Protein 5Y3C (pdb70)

Foldseek 3Di:
DDFAKAWEWEAEPVDPHIDIWMQRHFQVQDFQLSVCVGVVDDDDKWKWKWAQDPPPGTDTHTDDDRRHHAHPDPRHIYMYIYD

CATH classification: 2.40.240.130

Solvent-accessible surface area: 5623 Å² total; per-residue (Å²): 191,105,92,48,79,4,105,0,50,8,68,24,94,188,21,171,95,43,52,105,40,92,5,107,65,163,48,39,76,0,18,1,96,32,0,72,75,32,10,113,93,182,59,99,52,135,25,33,0,46,12,126,43,132,156,169,25,82,46,123,83,36,12,138,116,71,108,29,86,2,27,26,69,124,53,76,0,17,0,50,2,76,158

Structure (mmCIF, N/CA/C/O backbone):
data_5Y3C
#
_entry.id   5Y3C
#
_cell.length_a   46.724
_cell.length_b   46.724
_cell.length_c   79.361
_cell.angle_alpha   90.00
_cell.angle_beta   90.00
_cell.angle_gamma   120.00
#
_symmetry.space_group_name_H-M   'P 61'
#
loop_
_entity.id
_entity.type
_entity.pdbx_description
1 polymer Dixin-A
2 water water
#
loop_
_atom_site.group_PDB
_atom_site.id
_atom_site.type_symbol
_atom_site.label_atom_id
_atom_site.label_alt_id
_atom_site.label_comp_id
_atom_site.label_asym_id
_atom_site.label_entity_id
_atom_site.label_seq_id
_atom_site.pdbx_PDB_ins_code
_atom_site.Cartn_x
_atom_site.Cartn_y
_atom_site.Cartn_z
_atom_site.occupancy
_atom_site.B_iso_or_equiv
_atom_site.auth_seq_id
_atom_site.auth_comp_id
_atom_site.auth_asym_id
_atom_site.auth_atom_id
_atom_s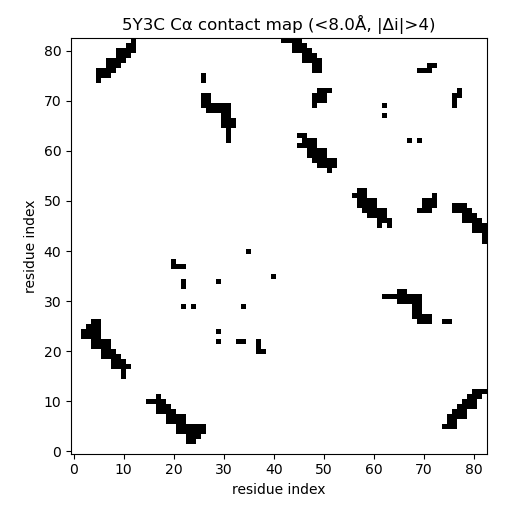ite.pdbx_PDB_model_num
ATOM 1 N N . PRO A 1 2 ? 28.325 33.738 4.390 1.00 95.95 355 PRO A N 1
ATOM 2 C CA . PRO A 1 2 ? 28.966 32.934 5.436 1.00 91.61 355 PRO A CA 1
ATOM 3 C C . PRO A 1 2 ? 27.972 32.034 6.163 1.00 88.26 355 PRO A C 1
ATOM 4 O O . PRO A 1 2 ? 28.245 31.597 7.282 1.00 87.49 355 PRO A O 1
ATOM 8 N N . ALA A 1 3 ? 26.834 31.765 5.532 1.00 83.64 356 ALA A N 1
ATOM 9 C CA . ALA A 1 3 ? 25.786 30.964 6.152 1.00 83.39 356 ALA A CA 1
ATOM 10 C C . ALA A 1 3 ? 26.260 29.539 6.412 1.00 82.53 356 ALA A C 1
ATOM 11 O O . ALA A 1 3 ? 27.094 29.008 5.679 1.00 85.22 356 ALA A O 1
ATOM 13 N N . ALA A 1 4 ? 25.729 28.927 7.464 1.00 71.55 357 ALA A N 1
ATOM 14 C CA . ALA A 1 4 ? 26.095 27.564 7.817 1.00 67.61 357 ALA A CA 1
ATOM 15 C C . ALA A 1 4 ? 25.527 26.585 6.799 1.00 64.97 357 ALA A C 1
ATOM 16 O O . ALA A 1 4 ? 24.494 26.847 6.185 1.00 65.02 357 ALA A O 1
ATOM 18 N N . ALA A 1 5 ? 26.209 25.460 6.619 1.00 62.78 358 ALA A N 1
ATOM 19 C CA . ALA A 1 5 ? 25.760 24.442 5.680 1.00 60.20 358 ALA A CA 1
ATOM 20 C C . ALA A 1 5 ? 24.424 23.869 6.129 1.00 56.44 358 ALA A C 1
ATOM 21 O O . ALA A 1 5 ? 24.125 23.849 7.322 1.00 54.99 358 ALA A O 1
ATOM 23 N N . SER A 1 6 ? 23.620 23.411 5.174 1.00 54.97 359 SER A N 1
ATOM 24 C CA . SER A 1 6 ? 22.315 22.844 5.496 1.00 51.43 359 SER A CA 1
ATOM 25 C C . SER A 1 6 ? 21.803 21.915 4.403 1.00 49.14 359 SER A C 1
ATOM 26 O O . SER A 1 6 ? 21.915 22.214 3.216 1.00 51.19 359 SER A O 1
ATOM 29 N N . THR A 1 7 ? 21.238 20.787 4.818 1.00 25.39 360 THR A N 1
ATOM 30 C CA . THR A 1 7 ? 20.625 19.844 3.894 1.00 26.12 360 THR A CA 1
ATOM 31 C C . THR A 1 7 ? 19.224 19.498 4.388 1.00 24.57 360 THR A C 1
ATOM 32 O O . THR A 1 7 ? 19.020 19.182 5.561 1.00 22.62 360 THR A O 1
ATOM 36 N N . LYS A 1 8 ? 18.260 19.597 3.486 1.00 22.53 361 LYS A N 1
ATOM 37 C CA . LYS A 1 8 ? 16.878 19.249 3.768 1.00 24.73 361 LYS A CA 1
ATOM 38 C C . LYS A 1 8 ? 16.700 17.731 3.693 1.00 16.79 361 LYS A C 1
ATOM 39 O O . LYS A 1 8 ? 17.095 17.107 2.712 1.00 19.48 361 LYS A O 1
ATOM 45 N N . VAL A 1 9 ? 16.119 17.141 4.732 1.00 16.75 362 VAL A N 1
ATOM 46 C CA . VAL A 1 9 ? 15.995 15.692 4.814 1.00 14.25 362 VAL A CA 1
ATOM 47 C C . VAL A 1 9 ? 14.544 15.264 5.010 1.00 16.57 362 VAL A C 1
ATOM 48 O O . VAL A 1 9 ? 13.900 15.639 5.989 1.00 18.58 362 VAL A O 1
ATOM 52 N N . LEU A 1 10 ? 14.039 14.495 4.055 1.00 13.18 363 LEU A N 1
ATOM 53 C CA . LEU A 1 10 ? 12.719 13.884 4.145 1.00 13.51 363 LEU A CA 1
ATOM 54 C C . LEU A 1 10 ? 12.875 12.395 4.422 1.00 22.12 363 LEU A C 1
ATOM 55 O O . LEU A 1 10 ? 13.637 11.719 3.727 1.00 18.62 363 LEU A O 1
ATOM 60 N N . TYR A 1 11 ? 12.169 11.866 5.417 1.00 16.41 364 TYR A N 1
ATOM 61 C CA . TYR A 1 11 ? 12.246 10.430 5.637 1.00 13.52 364 TYR A CA 1
ATOM 62 C C . TYR A 1 11 ? 10.896 9.805 5.990 1.00 14.90 364 TYR A C 1
ATOM 63 O O . TYR A 1 11 ? 10.047 10.414 6.648 1.00 16.39 364 TYR A O 1
ATOM 72 N N . TYR A 1 12 ? 10.706 8.585 5.500 1.00 14.42 365 TYR A N 1
ATOM 73 C CA . TYR A 1 12 ? 9.494 7.815 5.733 1.00 14.60 365 TYR A CA 1
ATOM 74 C C . TYR A 1 12 ? 9.761 6.716 6.755 1.00 20.31 365 TYR A C 1
ATOM 75 O O . TYR A 1 12 ? 10.816 6.086 6.722 1.00 21.01 365 TYR A O 1
ATOM 84 N N . THR A 1 13 ? 8.806 6.477 7.650 1.00 18.48 366 THR A N 1
ATOM 85 C CA . THR A 1 13 ? 8.879 5.315 8.533 1.00 24.78 366 THR A CA 1
ATOM 86 C C . THR A 1 13 ? 7.714 4.377 8.243 1.00 26.77 366 THR A C 1
ATOM 87 O O . THR A 1 13 ? 6.766 4.755 7.554 1.00 36.76 366 THR A O 1
ATOM 91 N N . ASP A 1 14 ? 7.788 3.158 8.767 1.00 55.30 367 ASP A N 1
ATOM 92 C CA . ASP A 1 14 ? 6.738 2.166 8.561 1.00 62.94 367 ASP A CA 1
ATOM 93 C C . ASP A 1 14 ? 5.429 2.587 9.219 1.00 68.67 367 ASP A C 1
ATOM 94 O O . ASP A 1 14 ? 4.347 2.207 8.772 1.00 74.08 367 ASP A O 1
ATOM 99 N N . ARG A 1 15 ? 5.539 3.372 10.284 1.00 67.51 368 ARG A N 1
ATOM 100 C CA . ARG A 1 15 ? 4.382 3.757 11.082 1.00 82.10 368 ARG A CA 1
ATOM 101 C C . ARG A 1 15 ? 3.482 4.753 10.354 1.00 75.25 368 ARG A C 1
ATOM 102 O O . ARG A 1 15 ? 2.259 4.610 10.350 1.00 78.56 368 ARG A O 1
ATOM 110 N N . SER A 1 16 ? 4.091 5.760 9.739 1.00 60.92 369 SER A N 1
ATOM 111 C CA . SER A 1 16 ? 3.337 6.884 9.195 1.00 57.86 369 SER A CA 1
ATOM 112 C C . SER A 1 16 ? 3.325 6.923 7.668 1.00 53.56 369 SER A C 1
ATOM 113 O O . SER A 1 16 ? 4.345 6.687 7.020 1.00 43.10 369 SER A O 1
ATOM 116 N N . LEU A 1 17 ? 2.163 7.228 7.098 1.00 47.75 3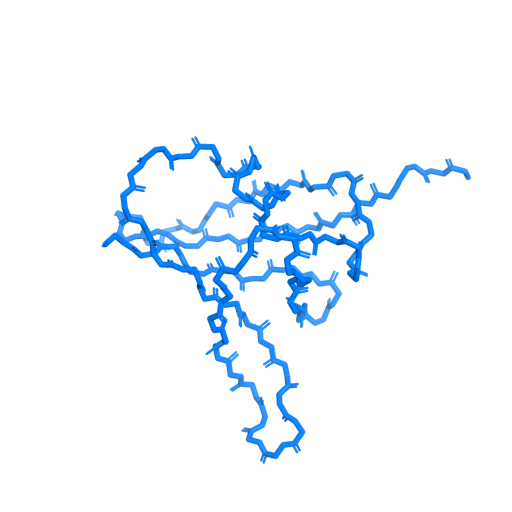70 LEU A N 1
ATOM 117 C CA . LEU A 1 17 ? 2.057 7.446 5.658 1.00 45.38 370 LEU A CA 1
ATOM 118 C C . LEU A 1 17 ? 2.658 8.803 5.293 1.00 41.91 370 LEU A C 1
ATOM 119 O O . LEU A 1 17 ? 3.148 9.008 4.182 1.00 43.24 370 LEU A O 1
ATOM 124 N N . THR A 1 18 ? 2.615 9.725 6.247 1.00 37.66 371 THR A N 1
ATOM 125 C CA . THR A 1 18 ? 3.191 11.053 6.078 1.00 29.41 371 THR A CA 1
ATOM 126 C C . THR A 1 18 ? 4.673 11.033 6.446 1.00 25.58 371 THR A C 1
ATOM 127 O O . THR A 1 18 ? 5.042 10.511 7.494 1.00 28.48 371 THR A O 1
ATOM 131 N N . PRO A 1 19 ? 5.530 11.600 5.583 1.00 20.31 372 PRO A N 1
ATOM 132 C CA . PRO A 1 19 ? 6.964 11.614 5.893 1.00 19.98 372 PRO A CA 1
ATOM 133 C C . PRO A 1 19 ? 7.345 12.693 6.901 1.00 18.07 372 PRO A C 1
ATOM 134 O O . PRO A 1 19 ? 6.620 13.674 7.071 1.00 17.30 372 PRO A O 1
ATOM 138 N N . PHE A 1 20 ? 8.495 12.511 7.537 1.00 14.97 373 PHE A N 1
ATOM 139 C CA . PHE A 1 20 ? 9.041 13.492 8.461 1.00 17.47 373 PHE A CA 1
ATOM 140 C C . PHE A 1 20 ? 10.028 14.389 7.739 1.00 25.51 373 PHE A C 1
ATOM 141 O O . PHE A 1 20 ? 10.719 13.940 6.831 1.00 18.04 373 PHE A O 1
ATOM 149 N N . LEU A 1 21 ? 10.113 15.643 8.168 1.00 15.57 374 LEU A N 1
ATOM 150 C CA . LEU A 1 21 ? 11.053 16.586 7.583 1.00 16.52 374 LEU A CA 1
ATOM 151 C C . LEU A 1 21 ? 12.004 17.114 8.645 1.00 23.08 374 LEU A C 1
ATOM 152 O O . LEU A 1 21 ? 11.567 17.595 9.687 1.00 19.77 374 LEU A O 1
ATOM 157 N N . VAL A 1 22 ? 13.303 17.047 8.377 1.00 18.10 375 VAL A N 1
ATOM 158 C CA . VAL A 1 22 ? 14.287 17.530 9.335 1.00 20.25 375 VAL A CA 1
ATOM 159 C C . VAL A 1 22 ? 15.437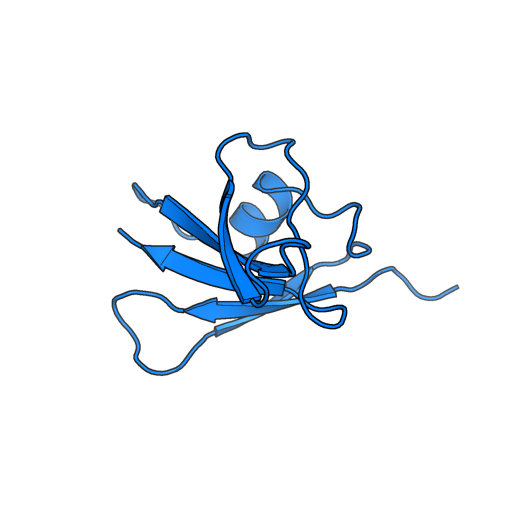 18.170 8.563 1.00 21.95 375 VAL A C 1
ATOM 160 O O . VAL A 1 22 ? 15.623 17.897 7.381 1.00 26.81 375 VAL A O 1
ATOM 164 N N . ASN A 1 23 ? 16.180 19.059 9.211 1.00 24.11 376 ASN A N 1
ATOM 165 C CA . ASN A 1 23 ? 17.326 19.682 8.563 1.00 36.34 376 ASN A CA 1
ATOM 166 C C . ASN A 1 23 ? 18.630 19.296 9.246 1.00 31.09 376 ASN A C 1
ATOM 167 O O . ASN A 1 23 ? 18.712 19.280 10.472 1.00 36.71 376 ASN A O 1
ATOM 172 N N . ILE A 1 24 ? 19.636 18.966 8.442 1.00 28.57 377 ILE A N 1
ATOM 173 C CA . ILE A 1 24 ? 20.962 18.628 8.950 1.00 27.66 377 ILE A CA 1
ATOM 174 C C . ILE A 1 24 ? 21.922 19.769 8.646 1.00 33.11 377 ILE A C 1
ATOM 175 O O . ILE A 1 24 ? 22.000 20.220 7.504 1.00 31.32 377 ILE A O 1
ATOM 180 N N . PRO A 1 25 ? 22.653 20.243 9.669 1.00 45.07 378 PRO A N 1
ATOM 181 C CA . PRO A 1 25 ? 23.574 21.374 9.517 1.00 46.63 378 PRO A CA 1
ATOM 182 C C . PRO A 1 25 ? 24.862 21.009 8.786 1.00 51.67 378 PRO A C 1
ATOM 183 O O . PRO A 1 25 ? 25.943 21.373 9.247 1.00 48.41 378 PRO A O 1
ATOM 187 N N . LYS A 1 26 ? 24.749 20.298 7.669 1.00 40.32 379 LYS A N 1
ATOM 188 C CA . LYS A 1 26 ? 25.912 19.913 6.878 1.00 37.03 379 LYS A CA 1
ATOM 189 C C . LYS A 1 26 ? 25.592 19.928 5.388 1.00 40.34 379 LYS A C 1
ATOM 190 O O . LYS A 1 26 ? 24.440 19.759 4.981 1.00 34.24 379 LYS A O 1
ATOM 196 N N . ARG A 1 27 ? 26.627 20.117 4.582 1.00 40.13 380 ARG A N 1
ATOM 197 C CA . ARG A 1 27 ? 26.497 20.093 3.135 1.00 40.69 380 ARG A CA 1
ATOM 198 C C . ARG A 1 27 ? 26.257 18.676 2.629 1.00 37.08 380 ARG A C 1
ATOM 199 O O . ARG A 1 27 ? 26.884 17.728 3.101 1.00 36.43 380 ARG A O 1
ATOM 207 N N . LEU A 1 28 ? 25.349 18.533 1.672 1.00 35.20 381 LEU A N 1
ATOM 208 C CA . LEU A 1 28 ? 25.155 17.252 1.007 1.00 33.65 381 LEU A CA 1
ATOM 209 C C . LEU A 1 28 ? 26.465 16.842 0.350 1.00 38.37 381 LEU A C 1
ATOM 210 O O . LEU A 1 28 ? 27.054 17.610 -0.402 1.00 48.03 381 LEU A O 1
ATOM 215 N N . GLY A 1 29 ? 26.927 15.637 0.655 1.00 43.93 382 GLY A N 1
ATOM 216 C CA . GLY A 1 29 ? 28.253 15.216 0.247 1.00 40.23 382 GLY A CA 1
ATOM 217 C C . GLY A 1 29 ? 29.129 15.028 1.471 1.00 40.94 382 GLY A C 1
ATOM 218 O O . GLY A 1 29 ? 30.017 14.178 1.489 1.00 46.94 382 GLY A O 1
ATOM 219 N N . ASP A 1 30 ? 28.877 15.826 2.504 1.00 38.67 383 ASP A N 1
ATOM 220 C CA . ASP A 1 30 ? 29.568 15.663 3.777 1.00 40.46 383 ASP A CA 1
ATOM 221 C C . ASP A 1 30 ? 28.713 14.870 4.763 1.00 36.82 383 ASP A C 1
ATOM 222 O O . ASP A 1 30 ? 29.231 14.285 5.717 1.00 38.06 383 ASP A O 1
ATOM 227 N N . VAL A 1 31 ? 27.404 14.864 4.529 1.00 35.23 384 VAL A N 1
ATOM 228 C CA . VAL A 1 31 ? 26.469 14.163 5.403 1.00 30.10 384 VAL A CA 1
ATOM 229 C C . VAL A 1 31 ? 26.736 12.658 5.402 1.00 39.85 384 VAL A C 1
ATOM 230 O O . VAL A 1 31 ? 26.786 12.028 4.346 1.00 28.73 384 VAL A O 1
ATOM 234 N N . THR A 1 32 ? 26.916 12.092 6.593 1.00 29.95 385 THR A N 1
ATOM 235 C CA . THR A 1 32 ? 27.155 10.660 6.740 1.00 30.49 385 THR A CA 1
ATOM 236 C C . THR A 1 32 ? 25.977 9.977 7.423 1.00 31.63 385 THR A C 1
ATOM 237 O O . THR A 1 32 ? 25.092 10.643 7.960 1.00 26.74 385 THR A O 1
ATOM 241 N N . LEU A 1 33 ? 25.980 8.648 7.421 1.00 23.61 386 LEU A N 1
ATOM 242 C CA . LEU A 1 33 ? 24.899 7.897 8.052 1.00 21.52 386 LEU A CA 1
ATOM 243 C C . LEU A 1 33 ? 24.743 8.254 9.531 1.00 26.03 386 LEU A C 1
ATOM 244 O O . LEU A 1 33 ? 23.620 8.356 10.020 1.00 19.95 386 LEU A O 1
ATOM 249 N N . GLN A 1 34 ? 25.854 8.461 10.242 1.00 27.66 387 GLN A N 1
ATOM 250 C CA . GLN A 1 34 ? 25.753 8.793 11.660 1.00 26.41 387 GLN A CA 1
ATOM 251 C C . GLN A 1 34 ? 25.136 10.175 11.849 1.00 31.14 387 GLN A C 1
ATOM 252 O O . GLN A 1 34 ? 24.427 10.405 12.829 1.00 26.16 387 GLN A O 1
ATOM 258 N N . ASP A 1 35 ? 25.391 11.089 10.913 1.00 25.64 388 ASP A N 1
ATOM 259 C CA . ASP A 1 35 ? 24.728 12.394 10.933 1.00 24.73 388 ASP A CA 1
ATOM 260 C C . ASP A 1 35 ? 23.226 12.233 10.774 1.00 23.54 388 ASP A C 1
ATOM 261 O O . ASP A 1 35 ? 22.444 12.886 11.465 1.00 21.95 388 ASP A O 1
ATOM 266 N N . PHE A 1 36 ? 22.834 11.363 9.847 1.00 21.91 389 PHE A N 1
ATOM 267 C CA . PHE A 1 36 ? 21.429 11.129 9.536 1.00 20.64 389 PHE A CA 1
ATOM 268 C C . PHE A 1 36 ? 20.717 10.499 10.728 1.00 23.88 389 PHE A C 1
ATOM 269 O O . PHE A 1 36 ? 19.642 10.941 11.138 1.00 21.31 389 PHE A O 1
ATOM 277 N N . LYS A 1 37 ? 21.334 9.463 11.285 1.00 19.79 390 LYS A N 1
ATOM 278 C CA . LYS A 1 37 ? 20.819 8.811 12.481 1.00 19.69 390 LYS A CA 1
ATOM 279 C C . LYS A 1 37 ? 20.601 9.790 13.633 1.00 20.67 390 LYS A C 1
ATOM 280 O O . LYS A 1 37 ? 19.618 9.687 14.364 1.00 24.62 390 LYS A O 1
ATOM 286 N N . ALA A 1 38 ? 21.522 10.734 13.801 1.00 21.12 391 ALA A N 1
ATOM 287 C CA . ALA A 1 38 ? 21.405 11.708 14.878 1.00 23.71 391 ALA A CA 1
ATOM 288 C C . ALA A 1 38 ? 20.218 12.646 14.651 1.00 30.80 391 ALA A C 1
ATOM 289 O O . ALA A 1 38 ? 19.553 13.046 15.603 1.00 27.37 391 ALA A O 1
ATOM 291 N N . ALA A 1 39 ? 19.951 12.993 13.394 1.00 21.48 392 ALA A N 1
ATOM 292 C CA . ALA A 1 39 ? 18.826 13.871 13.084 1.00 20.89 392 ALA A CA 1
ATOM 293 C C . ALA A 1 39 ? 17.502 13.148 13.303 1.00 24.46 392 ALA A C 1
ATOM 294 O O . ALA A 1 39 ? 16.554 13.724 13.833 1.00 25.30 392 ALA A O 1
ATOM 296 N N . VAL A 1 40 ? 17.444 11.885 12.895 1.00 24.97 393 VAL A N 1
ATOM 297 C CA . VAL A 1 40 ? 16.256 11.062 13.105 1.00 25.95 393 VAL A CA 1
ATOM 298 C C . VAL A 1 40 ? 16.035 10.768 14.591 1.00 29.19 393 VAL A C 1
ATOM 299 O O . VAL A 1 40 ? 14.909 10.855 15.096 1.00 30.17 393 VAL A O 1
ATOM 303 N N . ASP A 1 41 ? 17.117 10.410 15.277 1.00 42.04 394 ASP A N 1
ATOM 304 C CA . ASP A 1 41 ? 17.096 10.143 16.714 1.00 48.02 394 ASP A CA 1
ATOM 305 C C . ASP A 1 41 ? 16.015 9.137 17.111 1.00 50.85 394 ASP A C 1
ATOM 306 O O . ASP A 1 41 ? 15.161 9.433 17.943 1.00 54.83 394 ASP A O 1
ATOM 311 N N . ARG A 1 42 ? 16.054 7.954 16.504 1.00 49.70 395 ARG A N 1
ATOM 312 C CA . ARG A 1 42 ? 15.108 6.886 16.821 1.00 53.00 395 ARG A CA 1
ATOM 313 C C . ARG A 1 42 ? 15.815 5.567 17.114 1.00 57.08 395 ARG A C 1
ATOM 314 O O . ARG A 1 42 ? 16.403 4.962 16.220 1.00 52.91 395 ARG A O 1
ATOM 322 N N . HIS A 1 43 ? 15.742 5.123 18.365 1.00 63.09 396 HIS A N 1
ATOM 323 C CA . HIS A 1 43 ? 16.345 3.857 18.774 1.00 70.69 396 HIS A CA 1
ATOM 324 C C . HIS A 1 43 ? 15.607 2.660 18.191 1.00 68.02 396 HIS A C 1
ATOM 325 O O . HIS A 1 43 ? 14.389 2.691 18.022 1.00 72.38 396 HIS A O 1
ATOM 332 N N . GLY A 1 44 ? 16.353 1.601 17.892 1.00 68.10 397 GLY A N 1
ATOM 333 C CA . GLY A 1 44 ? 15.770 0.391 17.346 1.00 68.63 397 GLY A CA 1
ATOM 3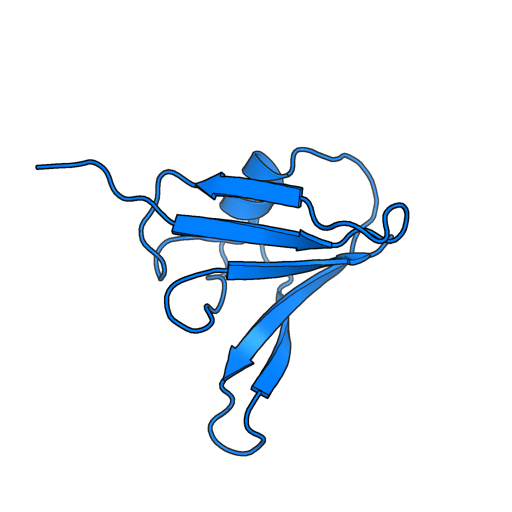34 C C . GLY A 1 44 ? 16.614 -0.203 16.238 1.00 66.44 397 GLY A C 1
ATOM 335 O O . GLY A 1 44 ? 17.603 0.392 15.812 1.00 67.09 397 GLY A O 1
ATOM 336 N N . SER A 1 45 ? 16.224 -1.387 15.776 1.00 67.21 398 SER A N 1
ATOM 337 C CA . SER A 1 45 ? 16.929 -2.050 14.686 1.00 68.24 398 SER A CA 1
ATOM 338 C C . SER A 1 45 ? 16.338 -1.633 13.344 1.00 54.13 398 SER A C 1
ATOM 339 O O . SER A 1 45 ? 15.288 -2.130 12.935 1.00 54.69 398 SER A O 1
ATOM 342 N N . PHE A 1 46 ? 17.012 -0.713 12.663 1.00 48.46 399 PHE A N 1
ATOM 343 C CA . PHE A 1 46 ? 16.512 -0.208 11.395 1.00 42.70 399 PHE A CA 1
ATOM 344 C C . PHE A 1 46 ? 17.445 -0.513 10.231 1.00 38.28 399 PHE A C 1
ATOM 345 O O . PHE A 1 46 ? 18.635 -0.761 10.416 1.00 38.71 399 PHE A O 1
ATOM 353 N N . ARG A 1 47 ? 16.877 -0.501 9.031 1.00 25.83 400 ARG A N 1
ATOM 354 C CA . ARG A 1 47 ? 17.651 -0.427 7.796 1.00 24.77 400 ARG A CA 1
ATOM 355 C C . ARG A 1 47 ? 17.372 0.923 7.155 1.00 22.77 400 ARG A C 1
ATOM 356 O O . ARG A 1 47 ? 16.269 1.457 7.293 1.00 27.38 400 ARG A O 1
ATOM 364 N N . TYR A 1 48 ? 18.365 1.468 6.459 1.00 27.06 401 TYR A N 1
ATOM 365 C CA . TYR A 1 48 ? 18.270 2.811 5.888 1.00 24.42 401 TYR A CA 1
ATOM 366 C C . TYR A 1 48 ? 18.495 2.815 4.375 1.00 24.91 401 TYR A C 1
ATOM 367 O O . TYR A 1 48 ? 19.569 2.456 3.894 1.00 28.12 401 TYR A O 1
ATOM 376 N N . HIS A 1 49 ? 17.475 3.234 3.635 1.00 17.64 402 HIS A N 1
ATOM 377 C CA . HIS A 1 49 ? 17.543 3.331 2.183 1.00 16.68 402 HIS A CA 1
ATOM 378 C C . HIS A 1 49 ? 17.417 4.776 1.733 1.00 20.98 402 HIS A C 1
ATOM 379 O O . HIS A 1 49 ? 16.621 5.525 2.297 1.00 18.33 402 HIS A O 1
ATOM 386 N N . PHE A 1 50 ? 18.190 5.159 0.717 1.00 17.40 403 PHE A N 1
ATOM 387 C CA . PHE A 1 50 ? 18.207 6.547 0.263 1.00 13.98 403 PHE A CA 1
ATOM 388 C C . PHE A 1 50 ? 17.979 6.674 -1.237 1.00 17.65 403 PHE A C 1
ATOM 389 O O . PHE A 1 50 ? 18.569 5.942 -2.035 1.00 16.38 403 PHE A O 1
ATOM 397 N N . LYS A 1 51 ? 17.119 7.615 -1.610 1.00 20.30 404 LYS A N 1
ATOM 398 C CA . LYS A 1 51 ? 16.857 7.898 -3.015 1.00 18.76 404 LYS A CA 1
ATOM 399 C C . LYS A 1 51 ? 18.116 8.455 -3.677 1.00 20.18 404 LYS A C 1
ATOM 400 O O . LYS A 1 51 ? 18.770 9.357 -3.150 1.00 18.31 404 LYS A O 1
ATOM 406 N N . SER A 1 52 ? 18.448 7.906 -4.837 1.00 17.43 405 SER A N 1
ATOM 407 C CA . SER A 1 52 ? 19.721 8.185 -5.478 1.00 25.01 405 SER A CA 1
ATOM 408 C C . SER A 1 52 ? 19.587 8.042 -6.987 1.00 17.85 405 SER A C 1
ATOM 409 O O . SER A 1 52 ? 18.674 7.376 -7.480 1.00 16.33 405 SER A O 1
ATOM 412 N N . LEU A 1 53 ? 20.488 8.670 -7.729 1.00 19.47 406 LEU A N 1
ATOM 413 C CA . LEU A 1 53 ? 20.491 8.514 -9.175 1.00 24.97 406 LEU A CA 1
ATOM 414 C C . LEU A 1 53 ? 21.601 7.565 -9.585 1.00 21.82 406 LEU A C 1
ATOM 415 O O . LEU A 1 53 ? 22.777 7.897 -9.465 1.00 32.20 406 LEU A O 1
ATOM 420 N N . ASP A 1 54 ? 21.235 6.383 -10.066 1.00 22.85 407 ASP A N 1
ATOM 421 C CA . ASP A 1 54 ? 22.234 5.468 -10.596 1.00 26.18 407 ASP A CA 1
ATOM 422 C C . ASP A 1 54 ? 22.443 5.736 -12.086 1.00 28.77 407 ASP A C 1
ATOM 423 O O . ASP A 1 54 ? 21.482 5.914 -12.833 1.00 30.76 407 ASP A O 1
ATOM 428 N N . PRO A 1 55 ? 23.704 5.765 -12.525 1.00 28.60 408 PRO A N 1
ATOM 429 C CA . PRO A 1 55 ? 23.972 6.078 -13.933 1.00 37.98 408 PRO A CA 1
ATOM 430 C C . PRO A 1 55 ? 23.421 5.037 -14.911 1.00 41.53 408 PRO A C 1
ATOM 431 O O . PRO A 1 55 ? 23.187 5.377 -16.065 1.00 42.67 408 PRO A O 1
ATOM 435 N N . GLU A 1 56 ? 23.203 3.802 -14.465 1.00 31.65 409 GLU A N 1
ATOM 436 C CA . GLU A 1 56 ? 22.709 2.763 -15.366 1.00 35.62 409 GLU A CA 1
ATOM 437 C C . GLU A 1 56 ? 21.208 2.545 -15.253 1.00 32.63 409 GLU A C 1
ATOM 438 O O . GLU A 1 56 ? 20.531 2.331 -16.261 1.00 40.11 409 GLU A O 1
ATOM 444 N N . PHE A 1 57 ? 20.694 2.593 -14.028 1.00 28.17 410 PHE A N 1
ATOM 445 C CA . PHE A 1 57 ? 19.306 2.237 -13.765 1.00 29.26 410 PHE A CA 1
ATOM 446 C C . PHE A 1 57 ? 18.378 3.424 -13.530 1.00 27.82 410 PHE A C 1
ATOM 447 O O . PHE A 1 57 ? 17.160 3.258 -13.497 1.00 32.09 410 PHE A O 1
ATOM 455 N N . GLY A 1 58 ? 18.942 4.611 -13.347 1.00 24.18 411 GLY A N 1
ATOM 456 C CA . GLY A 1 58 ? 18.133 5.782 -13.048 1.00 22.93 411 GLY A CA 1
ATOM 457 C C . GLY A 1 58 ? 17.871 5.934 -11.560 1.00 21.09 411 GLY A C 1
ATOM 458 O O . GLY A 1 58 ? 18.752 5.681 -10.742 1.00 20.99 411 GLY A O 1
ATOM 459 N N . THR A 1 59 ? 16.654 6.336 -11.203 1.00 20.93 412 THR A N 1
ATOM 460 C CA . THR A 1 59 ? 16.302 6.540 -9.802 1.00 23.05 412 THR A CA 1
ATOM 461 C C . THR A 1 59 ? 16.206 5.211 -9.071 1.00 24.00 412 THR A C 1
ATOM 462 O O . THR A 1 59 ? 15.467 4.320 -9.491 1.00 24.24 412 THR A O 1
ATOM 466 N N . VAL A 1 60 ? 16.964 5.080 -7.984 1.00 15.75 413 VAL A N 1
ATOM 467 C CA . VAL A 1 60 ? 16.961 3.870 -7.171 1.00 15.52 413 VAL A CA 1
ATOM 468 C C . VAL A 1 60 ? 16.927 4.196 -5.678 1.00 18.33 413 VAL A C 1
ATOM 469 O O . VAL A 1 60 ? 17.136 5.344 -5.274 1.00 17.63 413 VAL A O 1
ATOM 473 N N . LYS A 1 61 ? 16.662 3.175 -4.872 1.00 15.96 414 LYS A N 1
ATOM 474 C CA . LYS A 1 61 ? 16.842 3.263 -3.428 1.00 17.23 414 LYS A CA 1
ATOM 475 C C . LYS A 1 61 ? 18.087 2.482 -3.023 1.00 23.15 414 LYS A C 1
ATOM 476 O O . LYS A 1 61 ? 18.146 1.259 -3.179 1.00 20.89 414 LYS A O 1
ATOM 482 N N . GLU A 1 62 ? 19.077 3.189 -2.490 1.00 23.05 415 GLU A N 1
ATOM 483 C CA . GLU A 1 62 ? 20.344 2.571 -2.109 1.00 21.07 415 GLU A CA 1
ATOM 484 C C . GLU A 1 62 ? 20.491 2.469 -0.589 1.00 25.43 415 GLU A C 1
ATOM 485 O O . GLU A 1 62 ? 20.217 3.427 0.129 1.00 22.74 415 GLU A O 1
ATOM 491 N N . GLU A 1 63 ? 20.934 1.311 -0.100 1.00 24.63 416 GLU A N 1
ATOM 492 C CA . GLU A 1 63 ? 21.121 1.123 1.337 1.00 26.41 416 GLU A CA 1
ATOM 493 C C . GLU A 1 63 ? 22.530 1.512 1.772 1.00 34.07 416 GLU A C 1
ATOM 494 O O . GLU A 1 63 ? 23.504 1.279 1.054 1.00 37.24 416 GLU A O 1
ATOM 500 N N . VAL A 1 64 ? 22.624 2.119 2.950 1.00 33.93 417 VAL A N 1
ATOM 501 C CA . VAL A 1 64 ? 23.899 2.540 3.510 1.00 34.62 417 VAL A CA 1
ATOM 502 C C . VAL A 1 64 ? 24.052 1.927 4.901 1.00 41.66 417 VAL A C 1
ATOM 503 O O . VAL A 1 64 ? 23.106 1.945 5.696 1.00 40.09 417 VAL A O 1
ATOM 507 N N . PHE A 1 65 ? 25.235 1.377 5.181 1.00 39.94 418 PHE A N 1
ATOM 508 C CA . PHE A 1 65 ? 25.451 0.561 6.376 1.00 43.25 418 PHE A CA 1
ATOM 509 C C . PHE A 1 65 ? 26.397 1.184 7.400 1.00 51.80 418 PHE A C 1
ATOM 510 O O . PHE A 1 65 ? 26.155 1.101 8.605 1.00 50.50 418 PHE A O 1
ATOM 518 N N . GLN A 1 66 ? 27.488 1.778 6.923 1.00 50.39 419 GLN A N 1
ATOM 519 C CA . GLN A 1 66 ? 28.537 2.271 7.816 1.00 54.31 419 GLN A CA 1
ATOM 520 C C . GLN A 1 66 ? 28.251 3.684 8.314 1.00 43.62 419 GLN A C 1
ATOM 521 O O . GLN A 1 66 ? 27.787 4.532 7.558 1.00 38.35 419 GLN A O 1
ATOM 527 N N . ASP A 1 67 ? 28.539 3.929 9.590 1.00 43.15 420 ASP A N 1
ATOM 528 C CA . ASP A 1 67 ? 28.263 5.222 10.213 1.00 40.27 420 ASP A CA 1
ATOM 529 C C . ASP A 1 67 ? 28.983 6.390 9.536 1.00 38.91 420 ASP A C 1
ATOM 530 O O . ASP A 1 67 ? 28.444 7.492 9.465 1.00 35.69 420 ASP A O 1
ATOM 535 N N . ASP A 1 68 ? 30.195 6.155 9.043 1.00 41.84 421 ASP A N 1
ATOM 536 C CA . ASP A 1 68 ? 30.966 7.220 8.408 1.00 45.26 421 ASP A CA 1
ATOM 537 C C . ASP A 1 68 ? 30.727 7.302 6.900 1.00 45.09 421 ASP A C 1
ATOM 538 O O . ASP A 1 68 ? 31.329 8.131 6.218 1.00 47.89 421 ASP A O 1
ATOM 543 N N . ALA A 1 69 ? 29.836 6.457 6.387 1.00 52.30 422 ALA A N 1
ATOM 54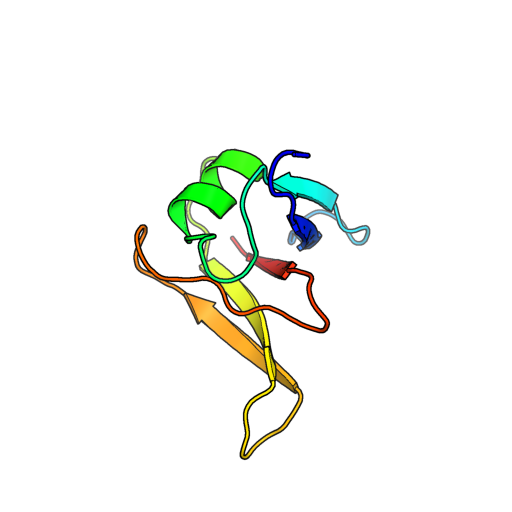4 C CA . ALA A 1 69 ? 29.556 6.418 4.952 1.00 43.51 422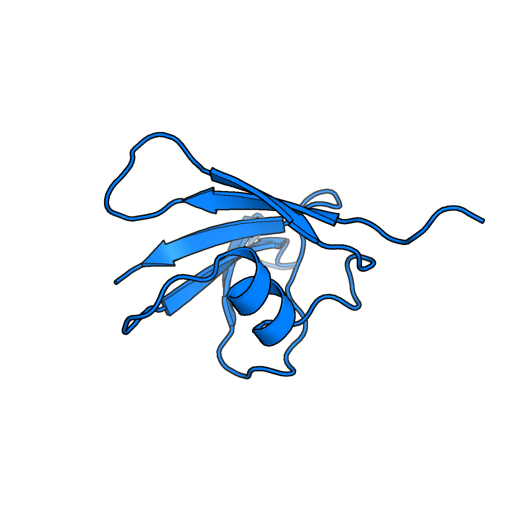 ALA A CA 1
ATOM 545 C C . ALA A 1 69 ? 28.702 7.598 4.493 1.00 34.99 422 ALA A C 1
ATOM 546 O O . ALA A 1 69 ? 27.728 7.978 5.147 1.00 30.94 422 ALA A O 1
ATOM 548 N N . VAL A 1 70 ? 29.075 8.158 3.348 1.00 33.23 423 VAL A N 1
ATOM 549 C CA . VAL A 1 70 ? 28.403 9.321 2.775 1.00 35.28 423 VAL A CA 1
ATOM 550 C C . VAL A 1 70 ? 27.018 8.985 2.212 1.00 29.45 423 VAL A C 1
ATOM 551 O O . VAL A 1 70 ? 26.860 8.016 1.476 1.00 34.55 423 VAL A O 1
ATOM 555 N N . ILE A 1 71 ? 26.024 9.800 2.556 1.00 25.91 424 ILE A N 1
ATOM 556 C CA . ILE A 1 71 ? 24.652 9.589 2.095 1.00 24.31 424 ILE A CA 1
ATOM 557 C C . ILE A 1 71 ? 24.421 10.177 0.703 1.00 27.20 424 ILE A C 1
ATOM 558 O O . ILE A 1 71 ? 24.729 11.344 0.456 1.00 29.68 424 ILE A O 1
ATOM 563 N N . PRO A 1 72 ? 23.875 9.366 -0.219 1.00 24.95 425 PRO A N 1
ATOM 564 C CA . PRO A 1 72 ? 23.564 9.886 -1.553 1.00 25.39 425 PRO A CA 1
ATOM 565 C C . PRO A 1 72 ? 22.403 10.859 -1.497 1.00 23.66 425 PRO A C 1
ATOM 566 O O . PRO A 1 72 ? 21.538 10.755 -0.629 1.00 25.71 425 PRO A O 1
ATOM 570 N N . GLY A 1 73 ? 22.386 11.808 -2.419 1.00 27.09 426 GLY A N 1
ATOM 571 C CA . GLY A 1 73 ? 21.323 12.785 -2.445 1.00 27.73 426 GLY A CA 1
ATOM 572 C C . GLY A 1 73 ? 20.477 12.643 -3.688 1.00 35.26 426 GLY A C 1
ATOM 573 O O . GLY A 1 73 ? 20.840 11.937 -4.628 1.00 26.59 426 GLY A O 1
ATOM 574 N N . TRP A 1 74 ? 19.331 13.309 -3.677 1.00 24.59 427 TRP A N 1
ATOM 575 C CA . TRP A 1 74 ? 18.491 13.389 -4.852 1.00 26.51 427 TRP A CA 1
ATOM 576 C C . TRP A 1 74 ? 18.047 14.835 -5.008 1.00 28.50 427 TRP A C 1
ATOM 577 O O . TRP A 1 74 ? 17.412 15.394 -4.110 1.00 27.25 427 TRP A O 1
ATOM 588 N N . GLU A 1 75 ? 18.411 15.432 -6.141 1.00 29.87 428 GLU A N 1
ATOM 589 C CA . GLU A 1 75 ? 18.145 16.839 -6.417 1.00 36.21 428 GLU A CA 1
ATOM 590 C C . GLU A 1 75 ? 18.522 17.735 -5.234 1.00 31.75 428 GLU A C 1
ATOM 591 O O . GLU A 1 75 ? 17.748 18.598 -4.825 1.00 36.97 428 GLU A O 1
ATOM 597 N N . GLY A 1 76 ? 19.710 17.502 -4.681 1.00 28.78 429 GLY A N 1
ATOM 598 C CA . GLY A 1 76 ? 20.271 18.368 -3.658 1.00 33.62 429 GLY A CA 1
ATOM 599 C C . GLY A 1 76 ? 19.707 18.179 -2.262 1.00 31.84 429 GLY A C 1
ATOM 600 O O . GLY A 1 76 ? 20.075 18.899 -1.334 1.00 29.71 429 GLY A O 1
ATOM 601 N N . LYS A 1 77 ? 18.810 17.213 -2.111 1.00 26.40 430 LYS A N 1
ATOM 602 C CA . LYS A 1 77 ? 18.224 16.916 -0.810 1.00 23.67 430 LYS A CA 1
ATOM 603 C C . LYS A 1 77 ? 18.431 15.446 -0.480 1.00 24.30 430 LYS A C 1
ATOM 604 O O . LYS A 1 77 ? 18.996 14.698 -1.275 1.00 24.56 430 LYS A O 1
ATOM 610 N N . ILE A 1 78 ? 17.987 15.034 0.698 1.00 14.04 431 ILE A N 1
ATOM 611 C CA . ILE A 1 78 ? 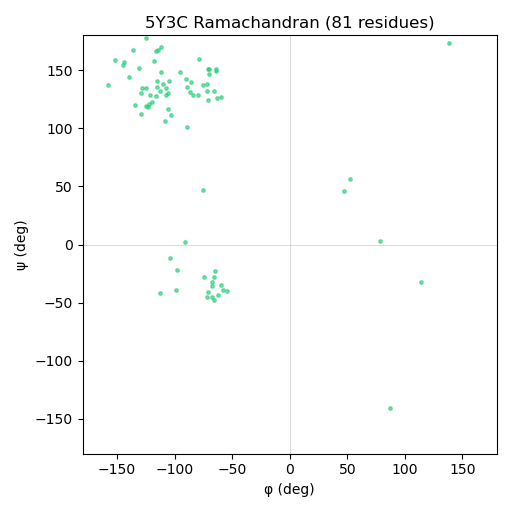18.023 13.622 1.059 1.00 16.37 431 ILE A CA 1
ATOM 612 C C . ILE A 1 78 ? 16.596 13.119 1.237 1.00 15.17 431 ILE A C 1
ATOM 613 O O . ILE A 1 78 ? 15.810 13.722 1.960 1.00 16.42 431 ILE A O 1
ATOM 618 N N . VAL A 1 79 ? 16.268 12.020 0.562 1.00 13.15 432 VAL A N 1
ATOM 619 C CA . VAL A 1 79 ? 14.988 11.350 0.740 1.00 12.40 432 VAL A CA 1
ATOM 620 C C . VAL A 1 79 ? 15.254 9.915 1.171 1.00 13.68 432 VAL A C 1
ATOM 621 O O . VAL A 1 79 ? 15.923 9.159 0.458 1.00 12.94 432 VAL A O 1
ATOM 625 N N . ALA A 1 80 ? 14.730 9.550 2.334 1.00 13.68 433 ALA A N 1
ATOM 626 C CA . ALA A 1 80 ? 15.096 8.298 2.990 1.00 18.09 433 AL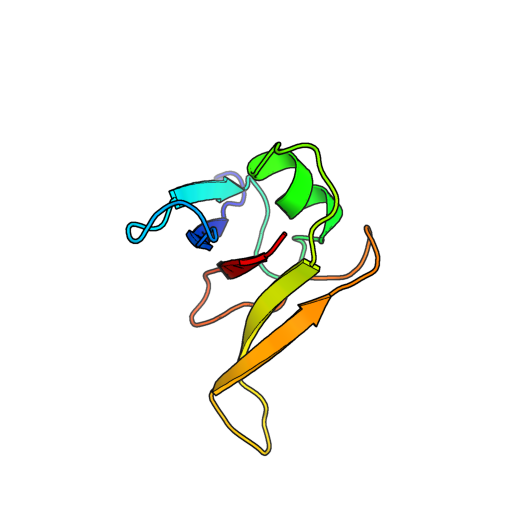A A CA 1
ATOM 627 C C . ALA A 1 80 ? 13.900 7.469 3.448 1.00 16.10 433 ALA A C 1
ATOM 628 O O . ALA A 1 80 ? 12.828 7.991 3.750 1.00 16.31 433 ALA A O 1
ATOM 630 N N . TRP A 1 81 ? 14.109 6.161 3.495 1.00 17.39 434 TRP A N 1
ATOM 631 C CA . TRP A 1 81 ? 13.143 5.246 4.071 1.00 19.03 434 TRP A CA 1
ATOM 632 C C . TRP A 1 81 ? 13.815 4.530 5.229 1.00 20.92 434 TRP A C 1
ATOM 633 O O . TRP A 1 81 ? 14.860 3.899 5.059 1.00 23.59 434 TRP A O 1
ATOM 644 N N . VAL A 1 82 ? 13.214 4.654 6.405 1.00 23.28 435 VAL A N 1
ATOM 645 C CA . VAL A 1 82 ? 13.723 4.038 7.624 1.00 23.71 435 VAL A CA 1
ATOM 646 C C . VAL A 1 82 ? 12.819 2.875 8.014 1.00 25.75 435 VAL A C 1
ATOM 647 O O . VAL A 1 82 ? 11.702 3.086 8.483 1.00 28.85 435 VAL A O 1
ATOM 651 N N . GLU A 1 83 ? 13.299 1.650 7.810 1.00 34.90 436 GLU A N 1
ATOM 652 C CA . GLU A 1 83 ? 12.463 0.462 7.986 1.00 44.03 436 GLU A CA 1
ATOM 653 C C . GLU A 1 83 ? 12.901 -0.390 9.169 1.00 42.06 436 GLU A C 1
ATOM 654 O O . GLU A 1 83 ? 14.081 -0.695 9.314 1.00 36.38 436 GLU A O 1
ATOM 660 N N . GLU A 1 84 ? 11.944 -0.780 10.005 1.00 46.79 437 GLU A N 1
ATOM 661 C CA . GLU A 1 84 ? 12.238 -1.606 11.171 1.00 58.01 437 GLU A CA 1
ATOM 662 C C . GLU A 1 84 ? 12.321 -3.078 10.787 1.00 57.79 437 GLU A C 1
ATOM 663 O O . GLU A 1 84 ? 13.314 -3.747 11.071 1.00 70.63 437 GLU A O 1
#

Organism: Danio rerio (NCBI:txid7955)

Radius of gyration: 12.36 Å; Cα contacts (8 Å, |Δi|>4): 166; chains: 1; bounding box: 29×35×34 Å

B-factor: mean 38.63, std 18.86, range [12.4, 108.6]

Nearest PDB structures (foldseek):
  5y3c-assembly1_A  TM=1.012E+00  e=2.559E-18  Danio rerio
  5y3b-assembly1_F  TM=9.462E-01  e=1.118E-14  Mus musculus
  3pz7-assembly1_A  TM=9.604E-01  e=1.790E-13  Homo sapiens
  6iw3-assembly1_A  TM=9.176E-01  e=2.423E-10  Homo sapiens
  4wip-assembly1_C  TM=9.021E-01  e=2.228E-09  Homo sapiens

InterPro domains:
  IPR001158 DIX domain [PF00778] (360-435)
  IPR001158 DIX domain [PS50841] (357-439)
  IPR001158 DIX domain [SM00021] (357-439)
  IPR015506 Dishevelled-related protein [PTHR10878] (9-421)
  IPR029071 Ubiquitin-like domain superfamily [SSF54236] (359-437)
  IPR038207 DIX domain superfamily [G3DSA:2.40.240.130] (353-442)

Secondary structure (DSSP, 8-state):
-PPP-EEEEEEESS-SSPEEEEESS-TTT-BHHHHHHHH---S--EEEEEEEETTTEEEEEE---TTPBPP-BTTBEEEEEE-

GO terms:
  GO:0060070 canonical Wnt signaling pathway (P, IDA)
  GO:0043010 camera-type eye development (P, IMP)
  GO:0030900 forebrain development (P, IMP)
  GO:0042802 identical protein binding (F, IPI)

Sequence (83 aa):
PAAASTKVLYYTDRSLTPFLVNIPKRLGDVTLQDFKAAVDRHGSFRYHFKSLDPEFGTVKEEVFQDDAVIPGWEGKIVAWVEE